Protein AF-A0A7V9D1Y6-F1 (afdb_monomer)

Secondary structure (DSSP, 8-state):
-HHHHHHHHHGGGSSS-HHHHHHHHH-----HHHHHHHHHHHHTT-TTHHHHHHHHHHHHHHHHHHHHHHHHHHHHHHHHHHHHHS-HHHHHTSHHHHTT-----PPP--HHHHHHHHTSSSPPEEEE---HHHHHH-----TTPEE--GGGHHHHHTTS-TT--EEEE--

Foldseek 3Di:
DVQLVVQCVVCVPPPDDPLVSNLNSLPDQDDCVLLVVLVVCVVVVPPCSVVVNVVSVVSRVCRCVVNVVCVVVSVVVVVVVVVVVDDPLNVLVDPCVVPVDPDPPPDDDDPVVLVVQCPDPQHAAEEEQEAPVVCVV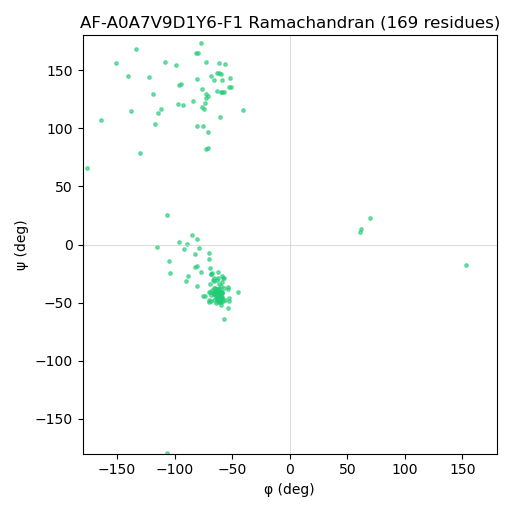DVDDDPNHDYDHVVCPVVVVVPDDPPGHYDYDYD

Mean predicted aligned error: 10.85 Å

Sequence (171 aa):
VARPLALGLVLRRAHMSSRARAFIGWFGPRGLASLLFALLLVRDGVPQAERLLAIIGVVVIVSVVAHGASVAPLAAAYARAVRRTTHAEERTGSATGLFGAEGEAAPRISLEELAALLAGPNPPIVLDVRTRSQYDRDPGQIPDSVRVAPDKVEEWARGRSKGETVVAYCT

Radius of gyration: 27.75 Å; Cα contacts (8 Å, |Δi|>4): 124; chains: 1; bounding box: 61×26×79 Å

Solvent-accessible surface area (backbone atoms only — not comparable to full-atom values): 10159 Å² total; per-residue (Å²): 111,70,55,38,53,54,42,45,62,71,49,63,81,52,97,66,55,73,66,57,49,49,48,59,19,64,65,69,59,58,57,69,67,62,54,51,55,29,50,50,36,42,73,71,65,44,83,67,20,64,61,51,33,52,52,50,48,54,53,32,52,54,31,42,52,56,46,59,70,44,46,63,60,50,52,51,51,49,53,55,54,47,60,75,73,51,53,73,57,61,51,47,74,31,75,75,26,72,77,62,62,92,65,82,78,74,88,83,78,53,74,68,54,50,52,52,39,60,73,41,100,73,50,52,50,39,31,39,38,33,44,69,73,52,50,76,71,42,86,79,73,68,84,91,44,45,82,40,48,60,86,41,45,70,67,58,54,72,79,56,70,96,81,73,53,71,47,76,45,70,129

pLDDT: mean 84.93, std 11.65, range [46.03, 97.19]

Structure (mmCIF, N/CA/C/O backbone):
data_AF-A0A7V9D1Y6-F1
#
_entry.id   AF-A0A7V9D1Y6-F1
#
loop_
_atom_site.group_PDB
_atom_site.id
_atom_site.type_symbol
_atom_site.label_atom_id
_atom_site.label_alt_id
_atom_site.label_comp_id
_atom_site.label_asym_id
_atom_site.label_entity_id
_atom_site.label_seq_id
_atom_site.pdbx_PDB_ins_code
_atom_site.Cartn_x
_atom_site.Cartn_y
_atom_site.Cartn_z
_atom_site.occupancy
_atom_site.B_iso_or_equiv
_atom_site.auth_seq_id
_atom_site.auth_comp_id
_atom_site.auth_asym_id
_atom_site.auth_atom_id
_atom_site.pdbx_PDB_model_num
ATOM 1 N N . VAL A 1 1 ? -12.698 -9.998 15.416 1.00 74.56 1 VAL A N 1
ATOM 2 C CA . VAL A 1 1 ? -13.170 -10.963 14.388 1.00 74.56 1 VAL A CA 1
ATOM 3 C C . VAL A 1 1 ? -14.137 -10.337 13.383 1.00 74.56 1 VAL A C 1
ATOM 5 O O . VAL A 1 1 ? -13.881 -10.454 12.194 1.00 74.56 1 VAL A O 1
ATOM 8 N N . ALA A 1 2 ? -15.185 -9.620 13.814 1.00 83.56 2 ALA A N 1
ATOM 9 C CA . ALA A 1 2 ? -16.184 -9.032 12.904 1.00 83.56 2 ALA A CA 1
ATOM 10 C C . ALA A 1 2 ? -15.593 -8.160 11.773 1.00 83.56 2 ALA A C 1
ATOM 12 O O . ALA A 1 2 ? -15.907 -8.370 10.605 1.00 83.56 2 ALA A O 1
ATOM 13 N N . ARG A 1 3 ? -14.691 -7.223 12.101 1.00 86.19 3 ARG A N 1
ATOM 14 C CA . ARG A 1 3 ? -14.090 -6.311 11.112 1.00 86.19 3 ARG A CA 1
ATOM 15 C C . ARG A 1 3 ? -13.232 -7.030 10.053 1.00 86.19 3 ARG A C 1
ATOM 17 O O . ARG A 1 3 ? -13.500 -6.802 8.876 1.00 86.19 3 ARG A O 1
ATOM 24 N N . PRO A 1 4 ? -12.272 -7.912 10.406 1.00 85.88 4 PRO A N 1
ATOM 25 C CA . PRO A 1 4 ? -11.525 -8.686 9.414 1.00 85.88 4 PRO A CA 1
ATOM 26 C C . PRO A 1 4 ? -12.409 -9.470 8.441 1.00 85.88 4 PRO A C 1
ATOM 28 O O . PRO A 1 4 ? -12.099 -9.526 7.256 1.00 85.88 4 PRO A O 1
ATOM 31 N N . LEU A 1 5 ? -13.523 -10.034 8.920 1.00 88.25 5 LEU A N 1
ATOM 32 C CA . LEU A 1 5 ? -14.464 -10.764 8.069 1.00 88.25 5 LEU A CA 1
ATOM 33 C C . LEU A 1 5 ? -15.230 -9.828 7.129 1.00 88.25 5 LEU A C 1
ATOM 35 O O . LEU A 1 5 ? -15.256 -10.064 5.923 1.00 88.25 5 LEU A O 1
ATOM 39 N N . ALA A 1 6 ? -15.801 -8.743 7.658 1.00 90.25 6 ALA A N 1
ATOM 40 C CA . ALA A 1 6 ? -16.553 -7.775 6.862 1.00 90.25 6 ALA A CA 1
ATOM 41 C C . ALA A 1 6 ? -15.673 -7.113 5.789 1.00 90.25 6 ALA A C 1
ATOM 43 O O . ALA A 1 6 ? -16.026 -7.100 4.610 1.00 90.25 6 ALA A O 1
ATOM 44 N N . LEU A 1 7 ? -14.489 -6.624 6.175 1.00 90.00 7 LEU A N 1
ATOM 45 C CA . LEU A 1 7 ? -13.543 -6.027 5.233 1.00 90.00 7 LEU A CA 1
ATOM 46 C C . LEU A 1 7 ? -12.941 -7.068 4.288 1.00 90.00 7 LEU A C 1
ATOM 48 O O . LEU A 1 7 ? -12.725 -6.763 3.121 1.00 90.00 7 LEU A O 1
ATOM 52 N N . GLY A 1 8 ? -12.727 -8.306 4.739 1.00 86.94 8 GLY A N 1
ATOM 53 C CA . GLY A 1 8 ? -12.306 -9.404 3.872 1.00 86.94 8 GLY A CA 1
ATOM 54 C C . GLY A 1 8 ? -13.311 -9.682 2.751 1.00 86.94 8 GLY A C 1
ATOM 55 O O . GLY A 1 8 ? -12.905 -9.872 1.604 1.00 86.94 8 GLY A O 1
ATOM 56 N N . LEU A 1 9 ? -14.610 -9.637 3.064 1.00 90.50 9 LEU A N 1
ATOM 57 C CA . LEU A 1 9 ? -15.685 -9.800 2.087 1.00 90.50 9 LEU A CA 1
ATOM 58 C C . LEU A 1 9 ? -15.755 -8.618 1.110 1.00 90.50 9 LEU A C 1
ATOM 60 O O . LEU A 1 9 ? -15.773 -8.830 -0.102 1.00 90.50 9 LEU A O 1
ATOM 64 N N . VAL A 1 10 ? -15.743 -7.384 1.624 1.00 92.19 10 VAL A N 1
ATOM 65 C CA . VAL A 1 10 ? -15.811 -6.158 0.805 1.00 92.19 10 VAL A CA 1
ATOM 66 C C . VAL A 1 10 ? -14.606 -6.053 -0.133 1.00 92.19 10 VAL A C 1
ATOM 68 O O . VAL A 1 10 ? -14.750 -5.785 -1.322 1.00 92.19 10 VAL A O 1
ATOM 71 N N . LEU A 1 11 ? -13.406 -6.339 0.373 1.00 88.94 11 LEU A N 1
ATOM 72 C CA . LEU A 1 11 ? -12.154 -6.233 -0.379 1.00 88.94 11 LEU A CA 1
ATOM 73 C C . LEU A 1 11 ? -11.837 -7.482 -1.213 1.00 88.94 11 LEU A C 1
ATOM 75 O O . LEU A 1 11 ? -10.737 -7.588 -1.764 1.00 88.94 11 LEU A O 1
ATOM 79 N N . ARG A 1 12 ? -12.764 -8.443 -1.328 1.00 88.12 12 ARG A N 1
ATOM 80 C CA . ARG A 1 12 ? -12.531 -9.687 -2.080 1.00 88.12 12 ARG A CA 1
ATOM 81 C C . ARG A 1 12 ? -12.243 -9.429 -3.561 1.00 88.12 12 ARG A C 1
ATOM 83 O O . ARG A 1 12 ? -11.444 -10.149 -4.145 1.00 88.12 12 ARG A O 1
ATOM 90 N N . ARG A 1 13 ? -12.867 -8.403 -4.152 1.00 87.00 13 ARG A N 1
ATOM 91 C CA . ARG A 1 13 ? -12.672 -8.013 -5.563 1.00 87.00 13 ARG A CA 1
ATOM 92 C C . ARG A 1 13 ? -11.585 -6.962 -5.789 1.00 87.00 13 ARG A C 1
ATOM 94 O O . ARG A 1 13 ? -11.310 -6.622 -6.931 1.00 87.00 13 ARG A O 1
ATOM 101 N N . ALA A 1 14 ? -10.967 -6.442 -4.732 1.00 84.75 14 ALA A N 1
ATOM 102 C CA . ALA A 1 14 ? -9.914 -5.454 -4.892 1.00 84.75 14 ALA A CA 1
ATOM 103 C C . ALA A 1 14 ? -8.605 -6.119 -5.351 1.00 84.75 14 ALA A C 1
ATOM 105 O O . ALA A 1 14 ? -8.172 -7.118 -4.764 1.00 84.75 14 ALA A O 1
ATOM 106 N N . HIS A 1 15 ? -7.959 -5.526 -6.360 1.00 80.25 15 HIS A N 1
ATOM 107 C CA . HIS A 1 15 ? -6.620 -5.901 -6.818 1.00 80.25 15 HIS A CA 1
ATOM 108 C C . HIS A 1 15 ? -5.570 -5.478 -5.783 1.00 80.25 15 HIS A C 1
ATOM 110 O O . HIS A 1 15 ? -4.964 -4.416 -5.863 1.00 80.25 15 HIS A O 1
ATOM 116 N N . MET A 1 16 ? -5.382 -6.314 -4.765 1.00 82.19 16 MET A N 1
ATOM 117 C CA . MET A 1 16 ? -4.377 -6.119 -3.725 1.00 82.19 16 MET A CA 1
ATOM 118 C C . MET A 1 16 ? -3.911 -7.459 -3.162 1.00 82.19 16 MET A C 1
ATOM 120 O O . MET A 1 16 ? -4.628 -8.464 -3.205 1.00 82.19 16 MET A O 1
ATOM 124 N N . SER A 1 17 ? -2.705 -7.468 -2.596 1.00 82.25 17 SER A N 1
ATOM 125 C CA . SER A 1 17 ? -2.155 -8.668 -1.969 1.00 82.25 17 SER A CA 1
ATOM 126 C C . SER A 1 17 ? -2.999 -9.110 -0.765 1.00 82.25 17 SER A C 1
ATOM 128 O O . SER A 1 17 ? -3.541 -8.288 -0.020 1.00 82.25 17 SER A O 1
ATOM 130 N N . SER A 1 18 ? -3.066 -10.420 -0.509 1.00 81.38 18 SER A N 1
ATOM 131 C CA . SER A 1 18 ? -3.782 -10.963 0.659 1.00 81.38 18 SER A CA 1
ATOM 132 C C . SER A 1 18 ? -3.248 -10.413 1.987 1.00 81.38 18 SER A C 1
ATOM 134 O O . SER A 1 18 ? -4.012 -10.261 2.937 1.00 81.38 18 SER A O 1
ATOM 136 N N . ARG A 1 19 ? -1.959 -10.045 2.043 1.00 82.31 19 ARG A N 1
ATOM 137 C CA . ARG A 1 19 ? -1.343 -9.393 3.209 1.00 82.31 19 ARG A CA 1
ATOM 138 C C . ARG A 1 19 ? -1.871 -7.974 3.416 1.00 82.31 19 ARG A C 1
ATOM 140 O O . ARG A 1 19 ? -2.207 -7.632 4.543 1.00 82.31 19 ARG A O 1
ATOM 147 N N . ALA A 1 20 ? -1.997 -7.183 2.347 1.00 82.31 20 ALA A N 1
ATOM 148 C CA . ALA A 1 20 ? -2.599 -5.851 2.416 1.00 82.31 20 ALA A CA 1
ATOM 149 C C . ALA A 1 20 ? -4.065 -5.932 2.859 1.00 82.31 20 ALA A C 1
ATOM 151 O O . ALA A 1 20 ? -4.479 -5.211 3.763 1.00 82.31 20 ALA A O 1
ATOM 152 N N . ARG A 1 21 ? -4.828 -6.882 2.302 1.00 87.06 21 ARG A N 1
ATOM 153 C CA . ARG A 1 21 ? -6.223 -7.124 2.696 1.00 87.06 21 ARG A CA 1
ATOM 154 C C . ARG A 1 21 ? -6.349 -7.470 4.184 1.00 87.06 21 ARG A C 1
ATOM 156 O O . ARG A 1 21 ? -7.189 -6.899 4.875 1.00 87.06 21 ARG A O 1
ATOM 163 N N . ALA A 1 22 ? -5.501 -8.370 4.685 1.00 85.06 22 ALA A N 1
ATOM 164 C CA . ALA A 1 22 ? -5.475 -8.744 6.098 1.00 85.06 22 ALA A CA 1
ATOM 165 C C . ALA A 1 22 ? -5.060 -7.572 7.000 1.00 85.06 22 ALA A C 1
ATOM 167 O O . ALA A 1 22 ? -5.683 -7.362 8.036 1.00 85.06 22 ALA A O 1
ATOM 168 N N . PHE A 1 23 ? -4.066 -6.779 6.588 1.00 85.25 23 PHE A N 1
ATOM 169 C CA . PHE A 1 23 ? -3.636 -5.583 7.310 1.00 85.25 23 PHE A CA 1
ATOM 170 C C . PHE A 1 23 ? -4.771 -4.558 7.424 1.00 85.25 23 PHE A C 1
ATOM 172 O O . PHE A 1 23 ? -5.071 -4.114 8.525 1.00 85.25 23 PHE A O 1
ATOM 179 N N . ILE A 1 24 ? -5.467 -4.250 6.326 1.00 86.88 24 ILE A N 1
ATOM 180 C CA . ILE A 1 24 ? -6.624 -3.336 6.323 1.00 86.88 24 ILE A CA 1
ATOM 181 C C . ILE A 1 24 ? -7.770 -3.888 7.188 1.00 86.88 24 ILE A C 1
ATOM 183 O O . ILE A 1 24 ? -8.400 -3.151 7.947 1.00 86.88 24 ILE A O 1
ATOM 187 N N . GLY A 1 25 ? -8.029 -5.197 7.101 1.00 87.75 25 GLY A N 1
ATOM 188 C CA . GLY A 1 25 ? -9.034 -5.885 7.914 1.00 87.75 25 GLY A CA 1
ATOM 189 C C . GLY A 1 25 ? -8.733 -5.849 9.414 1.00 87.75 25 GLY A C 1
ATOM 190 O O . GLY A 1 25 ? -9.646 -5.698 10.229 1.00 87.75 25 GLY A O 1
ATOM 191 N N . TRP A 1 26 ? -7.454 -5.984 9.764 1.00 87.12 26 TRP A N 1
ATOM 192 C CA . TRP A 1 26 ? -6.935 -5.936 11.126 1.00 87.12 26 TRP A CA 1
ATOM 193 C C . TRP A 1 26 ? -6.931 -4.512 11.683 1.00 87.12 26 TRP A C 1
ATOM 195 O O . TRP A 1 26 ? -7.384 -4.305 12.801 1.00 87.12 26 TRP A O 1
ATOM 205 N N . PHE A 1 27 ? -6.489 -3.522 10.904 1.00 84.69 27 PHE A N 1
ATOM 206 C CA . PHE A 1 27 ? -6.349 -2.145 11.366 1.00 84.69 27 PHE A CA 1
ATOM 207 C C . PHE A 1 27 ? -7.691 -1.427 11.491 1.00 84.69 27 PHE A C 1
ATOM 209 O O . PHE A 1 27 ? -8.285 -0.971 10.512 1.00 84.69 27 PHE A O 1
ATOM 216 N N . GLY A 1 28 ? -8.166 -1.316 12.733 1.00 82.69 28 GLY A N 1
ATOM 217 C CA . GLY A 1 28 ? -9.422 -0.657 13.060 1.00 82.69 28 GLY A CA 1
ATOM 218 C C . GLY A 1 28 ? -9.699 -0.570 14.547 1.00 82.69 28 GLY A C 1
ATOM 219 O O . GLY A 1 28 ? -10.651 -1.218 14.994 1.00 82.69 28 GLY A O 1
ATOM 220 N N . PRO A 1 29 ? -8.895 0.191 15.306 1.00 84.19 29 PRO A N 1
ATOM 221 C CA . PRO A 1 29 ? -9.070 0.273 16.743 1.00 84.19 29 PRO A CA 1
ATOM 222 C C . PRO A 1 29 ? -10.468 0.793 17.093 1.00 84.19 29 PRO A C 1
ATOM 224 O O . PRO A 1 29 ? -11.009 1.684 16.432 1.00 84.19 29 PRO A O 1
ATOM 227 N N . ARG A 1 30 ? -11.061 0.234 18.153 1.00 85.62 30 ARG A N 1
ATOM 228 C CA . ARG A 1 30 ? -12.253 0.814 18.780 1.00 85.62 30 ARG A CA 1
ATOM 229 C C . ARG A 1 30 ? -11.919 2.233 19.242 1.00 85.62 30 ARG A C 1
ATOM 231 O O . ARG A 1 30 ? -10.888 2.449 19.870 1.00 85.62 30 ARG A O 1
ATOM 238 N N . GLY A 1 31 ? -12.783 3.183 18.897 1.00 83.94 31 GLY A N 1
ATOM 239 C CA . GLY A 1 31 ? -12.524 4.607 19.094 1.00 83.94 31 GLY A CA 1
ATOM 240 C C . GLY A 1 31 ? -13.317 5.247 20.230 1.00 83.94 31 GLY A C 1
ATOM 241 O O . GLY A 1 31 ? -14.161 4.620 20.876 1.00 83.94 31 GLY A O 1
ATOM 242 N N . LEU A 1 32 ? -13.085 6.552 20.382 1.00 88.94 32 LEU A N 1
ATOM 243 C CA . LEU A 1 32 ? -13.730 7.433 21.361 1.00 88.94 32 LEU A CA 1
ATOM 244 C C . LEU A 1 32 ? -15.258 7.455 21.244 1.00 88.94 32 LEU A C 1
ATOM 246 O O . LEU A 1 32 ? -15.937 7.601 22.252 1.00 88.94 32 LEU A O 1
ATOM 250 N N . ALA A 1 33 ? -15.813 7.229 20.050 1.00 92.50 33 ALA A N 1
ATOM 251 C CA . ALA A 1 33 ? -17.262 7.178 19.849 1.00 92.50 33 ALA A CA 1
ATOM 252 C C . ALA A 1 33 ? -17.949 6.121 20.735 1.00 92.50 33 ALA A C 1
ATOM 254 O O . ALA A 1 33 ? -19.027 6.368 21.262 1.00 92.50 33 ALA A O 1
ATOM 255 N N . SER A 1 34 ? -17.318 4.957 20.954 1.00 91.81 34 SER A N 1
ATOM 256 C CA . SER A 1 34 ? -17.878 3.935 21.854 1.00 91.81 34 SER A CA 1
ATOM 257 C C . SER A 1 34 ? -17.931 4.415 23.308 1.00 91.81 34 SER A C 1
ATOM 259 O O . SER A 1 34 ? -18.901 4.125 24.001 1.00 91.81 34 SER A O 1
ATOM 261 N N . LEU A 1 35 ? -16.918 5.163 23.758 1.00 95.00 35 LEU A N 1
ATOM 262 C CA . LEU A 1 35 ? -16.895 5.764 25.095 1.00 95.00 35 LEU A CA 1
ATOM 263 C C . LEU A 1 35 ? -17.921 6.887 25.216 1.00 95.00 35 LEU A C 1
ATOM 265 O O . LEU A 1 35 ? -18.617 6.957 26.219 1.00 95.00 35 LEU A O 1
ATOM 269 N N . LEU A 1 36 ? -18.061 7.717 24.180 1.00 96.12 36 LEU A N 1
ATOM 270 C CA . LEU A 1 36 ? -19.056 8.784 24.142 1.00 96.12 36 LEU A CA 1
ATOM 271 C C . LEU A 1 36 ? -20.475 8.228 24.304 1.00 96.12 36 LEU A C 1
ATOM 273 O O . LEU A 1 36 ? -21.217 8.708 25.151 1.00 96.12 36 LEU A O 1
ATOM 277 N N . PHE A 1 37 ? -20.839 7.181 23.557 1.00 95.31 37 PHE A N 1
ATOM 278 C CA . PHE A 1 37 ? -22.152 6.547 23.712 1.00 95.31 37 PHE A CA 1
ATOM 279 C C . PHE A 1 37 ? -22.352 5.935 25.101 1.00 95.31 37 PHE A C 1
ATOM 281 O O . PHE A 1 37 ? -23.434 6.048 25.668 1.00 95.31 37 PHE A O 1
ATOM 288 N N . ALA A 1 38 ? -21.313 5.331 25.678 1.00 95.06 38 ALA A N 1
ATOM 289 C CA . ALA A 1 38 ? -21.381 4.806 27.037 1.00 95.06 38 ALA A CA 1
ATOM 290 C C . ALA A 1 38 ? -21.587 5.918 28.080 1.00 95.06 38 ALA A C 1
ATOM 292 O O . ALA A 1 38 ? -22.391 5.762 28.993 1.00 95.06 38 ALA A O 1
ATOM 293 N N . LEU A 1 39 ? -20.911 7.058 27.913 1.00 96.44 39 LEU A N 1
ATOM 294 C CA . LEU A 1 39 ? -21.080 8.236 28.765 1.00 96.44 39 LEU A CA 1
ATOM 295 C C . LEU A 1 39 ? -22.479 8.848 28.634 1.00 96.44 39 LEU A C 1
ATOM 297 O O . LEU A 1 39 ? -23.038 9.276 29.638 1.00 96.44 39 LEU A O 1
ATOM 301 N N . LEU A 1 40 ? -23.064 8.858 27.431 1.00 97.00 40 LEU A N 1
ATOM 302 C CA . LEU A 1 40 ? -24.451 9.292 27.233 1.00 97.00 40 LEU A CA 1
ATOM 303 C C . LEU A 1 40 ? -25.434 8.400 28.005 1.00 97.00 40 LEU A C 1
ATOM 305 O O . LEU A 1 40 ? -26.298 8.920 28.697 1.00 97.00 40 LEU A O 1
ATOM 309 N N . LEU A 1 41 ? -25.247 7.077 27.987 1.00 96.50 41 LEU A N 1
ATOM 310 C CA . LEU A 1 41 ? -26.084 6.153 28.767 1.00 96.50 41 LEU A CA 1
ATOM 311 C C . LEU A 1 41 ? -25.966 6.386 30.279 1.00 96.50 41 LEU A C 1
ATOM 313 O O . LEU A 1 41 ? -26.962 6.296 30.993 1.00 96.50 41 LEU A O 1
ATOM 317 N N . VAL A 1 42 ? -24.756 6.687 30.767 1.00 96.56 42 VAL A N 1
ATOM 318 C CA . VAL A 1 42 ? -24.537 7.048 32.178 1.00 96.56 42 VAL A CA 1
ATOM 319 C C . VAL A 1 42 ? -25.263 8.349 32.509 1.00 96.56 42 VAL A C 1
ATOM 321 O O . VAL A 1 42 ? -25.963 8.417 33.516 1.00 96.56 42 VAL A O 1
ATOM 324 N N . ARG A 1 43 ? -25.144 9.362 31.643 1.00 97.19 43 ARG A N 1
ATOM 325 C CA . ARG A 1 43 ? -25.827 10.652 31.797 1.00 97.19 43 ARG A CA 1
ATOM 326 C C . ARG A 1 43 ? -27.348 10.499 31.852 1.00 97.19 43 ARG A C 1
ATOM 328 O O . ARG A 1 43 ? -27.983 11.164 32.663 1.00 97.19 43 ARG A O 1
ATOM 335 N N . ASP A 1 44 ? -27.907 9.624 31.023 1.00 96.81 44 ASP A N 1
ATOM 336 C CA . ASP A 1 44 ? -29.351 9.390 30.932 1.00 96.81 44 ASP A CA 1
ATOM 337 C C . ASP A 1 44 ? -29.881 8.467 32.050 1.00 96.81 44 ASP A C 1
ATOM 339 O O . ASP A 1 44 ? -31.059 8.113 32.065 1.00 96.81 44 ASP A O 1
ATOM 343 N N . GLY A 1 45 ? -29.027 8.069 33.002 1.00 95.06 45 GLY A N 1
ATOM 344 C CA . GLY A 1 45 ? -29.422 7.270 34.163 1.00 95.06 45 GLY A CA 1
ATOM 345 C C . GLY A 1 45 ? -29.806 5.831 33.817 1.00 95.06 45 GLY A C 1
ATOM 346 O O . GLY A 1 45 ? -30.551 5.195 34.566 1.00 95.06 45 GLY A O 1
ATOM 347 N N . VAL A 1 46 ? -29.323 5.303 32.687 1.00 96.38 46 VAL A N 1
ATOM 348 C CA . VAL A 1 46 ? -29.650 3.940 32.262 1.00 96.38 46 VAL A CA 1
ATOM 349 C C . VAL A 1 46 ? -29.102 2.938 33.287 1.00 96.38 46 VAL A C 1
ATOM 351 O O . VAL A 1 46 ? -27.924 3.013 33.662 1.00 96.38 46 VAL A O 1
ATOM 354 N N . PRO A 1 47 ? -29.916 1.964 33.737 1.00 96.25 47 PRO A N 1
ATOM 355 C CA . PRO A 1 47 ? -29.455 0.929 34.650 1.00 96.25 47 PRO A CA 1
ATOM 356 C C . PRO A 1 47 ? -28.172 0.249 34.146 1.00 96.25 47 PRO A C 1
ATOM 358 O O . PRO A 1 47 ? -28.038 -0.086 32.971 1.00 96.25 47 PRO A O 1
ATOM 361 N N . GLN A 1 48 ? -27.205 0.054 35.048 1.00 95.31 48 GLN A N 1
ATOM 362 C CA . GLN A 1 48 ? -25.908 -0.587 34.773 1.00 95.31 48 GLN A CA 1
ATOM 363 C C . GLN A 1 48 ? -25.006 0.124 33.740 1.00 95.31 48 GLN A C 1
ATOM 365 O O . GLN A 1 48 ? -23.995 -0.451 33.320 1.00 95.31 48 GLN A O 1
ATOM 370 N N . ALA A 1 49 ? -25.294 1.375 33.368 1.00 96.00 49 ALA A N 1
ATOM 371 C CA . ALA A 1 49 ? -24.487 2.116 32.400 1.00 96.00 49 ALA A CA 1
ATOM 372 C C . ALA A 1 49 ? -23.021 2.296 32.832 1.00 96.00 49 ALA A C 1
ATOM 374 O O . ALA A 1 49 ? -22.125 2.182 31.999 1.00 96.00 49 ALA A O 1
ATOM 375 N N . GLU A 1 50 ? -22.745 2.483 34.127 1.00 94.62 50 GLU A N 1
ATOM 376 C CA . GLU A 1 50 ? -21.366 2.584 34.632 1.00 94.62 50 GLU A CA 1
ATOM 377 C C . GLU A 1 50 ? -20.571 1.290 34.420 1.00 94.62 50 GLU A C 1
ATOM 379 O O . GLU A 1 50 ? -19.411 1.312 34.004 1.00 94.62 50 GLU A O 1
ATOM 384 N N . ARG A 1 51 ? -21.218 0.135 34.627 1.00 96.56 51 ARG A N 1
ATOM 385 C CA . ARG A 1 51 ? -20.609 -1.174 34.362 1.00 96.56 51 ARG A CA 1
ATOM 386 C C . ARG A 1 51 ? -20.313 -1.342 32.874 1.00 96.56 51 ARG A C 1
ATOM 388 O O . ARG A 1 51 ? -19.253 -1.851 32.511 1.00 96.56 51 ARG A O 1
ATOM 395 N N . LEU A 1 52 ? -21.232 -0.906 32.012 1.00 95.81 52 LEU A N 1
ATOM 396 C CA . LEU A 1 52 ? -21.037 -0.933 30.565 1.00 95.81 52 LEU A CA 1
ATOM 397 C C . LEU A 1 52 ? -19.884 -0.012 30.138 1.00 95.81 52 LEU A C 1
ATOM 399 O O . LEU A 1 52 ? -19.045 -0.424 29.337 1.00 95.81 52 LEU A O 1
ATOM 403 N N . LEU A 1 53 ? -19.797 1.191 30.712 1.00 96.06 53 LEU A N 1
ATOM 404 C CA . LEU A 1 53 ? -18.703 2.133 30.485 1.00 96.06 53 LEU A CA 1
ATOM 405 C C . LEU A 1 53 ? -17.351 1.531 30.878 1.00 96.06 53 LEU A C 1
ATOM 407 O O . LEU A 1 53 ? -16.413 1.609 30.086 1.00 96.06 53 LEU A O 1
ATOM 411 N N . ALA A 1 54 ? -17.254 0.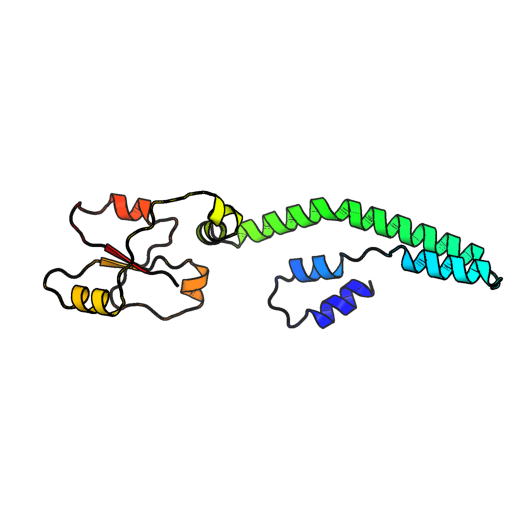876 32.038 1.00 96.94 54 ALA A N 1
ATOM 412 C CA . ALA A 1 54 ? -16.025 0.213 32.474 1.00 96.94 54 ALA A CA 1
ATOM 413 C C . ALA A 1 54 ? -15.579 -0.882 31.487 1.00 96.94 54 ALA A C 1
ATOM 415 O O . ALA A 1 54 ? -14.416 -0.927 31.082 1.00 96.94 54 ALA A O 1
ATOM 416 N N . ILE A 1 55 ? -16.514 -1.726 31.034 1.00 96.50 55 ILE A N 1
ATOM 417 C CA . ILE A 1 55 ? -16.236 -2.776 30.041 1.00 96.50 55 ILE A CA 1
ATOM 418 C C . ILE A 1 55 ? -15.767 -2.158 28.719 1.00 96.50 55 ILE A C 1
ATOM 420 O O . ILE A 1 55 ? -14.758 -2.588 28.156 1.00 96.50 55 ILE A O 1
ATOM 424 N N . ILE A 1 56 ? -16.470 -1.137 28.223 1.00 95.94 56 ILE A N 1
ATOM 425 C CA . ILE A 1 56 ? -16.108 -0.447 26.980 1.00 95.94 56 ILE A CA 1
ATOM 426 C C . ILE A 1 56 ? -14.732 0.210 27.115 1.00 95.94 56 ILE A C 1
ATOM 428 O O . ILE A 1 56 ? -13.928 0.096 26.192 1.00 95.94 56 ILE A O 1
ATOM 432 N N . GLY A 1 57 ? -14.432 0.823 28.262 1.00 96.00 57 GLY A N 1
ATOM 433 C CA . GLY A 1 57 ? -13.124 1.383 28.600 1.00 96.00 57 GLY A CA 1
ATOM 434 C C . GLY A 1 57 ? -11.999 0.372 28.434 1.00 96.00 57 GLY A C 1
ATOM 435 O O . GLY A 1 57 ? -11.074 0.603 27.655 1.00 96.00 57 GLY A O 1
ATOM 436 N N . VAL A 1 58 ? -12.115 -0.785 29.089 1.00 96.62 58 VAL A N 1
ATOM 437 C CA . VAL A 1 58 ? -11.120 -1.863 28.985 1.00 96.62 58 VAL A CA 1
ATOM 438 C C . VAL A 1 58 ? -10.972 -2.341 27.540 1.00 96.62 58 VAL A C 1
ATOM 440 O O . VAL A 1 58 ? -9.853 -2.460 27.040 1.00 96.62 58 VAL A O 1
ATOM 443 N N . VAL A 1 59 ? -12.083 -2.561 26.830 1.00 94.56 59 VAL A N 1
ATOM 444 C CA . VAL A 1 59 ? -12.060 -2.998 25.425 1.00 94.56 59 VAL A CA 1
ATOM 445 C C . VAL A 1 59 ? -11.367 -1.971 24.527 1.00 94.56 59 VAL A C 1
ATOM 447 O O . VAL A 1 59 ? -10.587 -2.353 23.653 1.00 94.56 59 VAL A O 1
ATOM 450 N N . VAL A 1 60 ? -11.629 -0.677 24.726 1.00 94.69 60 VAL A N 1
ATOM 451 C CA . VAL A 1 60 ? -11.003 0.407 23.957 1.00 94.69 60 VAL A CA 1
ATOM 452 C C . VAL A 1 60 ? -9.507 0.474 24.248 1.00 94.69 60 VAL A C 1
ATOM 454 O O . VAL A 1 60 ? -8.727 0.482 23.299 1.00 94.69 60 VAL A O 1
ATOM 457 N N . ILE A 1 61 ? -9.090 0.439 25.517 1.00 94.62 61 ILE A N 1
ATOM 458 C CA . ILE A 1 61 ? -7.669 0.474 25.902 1.00 94.62 61 ILE A CA 1
ATOM 459 C C . ILE A 1 61 ? -6.918 -0.712 25.295 1.00 94.62 61 ILE A C 1
ATOM 461 O O . ILE A 1 61 ? -5.924 -0.519 24.596 1.00 94.62 61 ILE A O 1
ATOM 465 N N . VAL A 1 62 ? -7.423 -1.935 25.489 1.00 94.25 62 VAL A N 1
ATOM 466 C CA . VAL A 1 62 ? -6.806 -3.147 24.930 1.00 94.25 62 VAL A CA 1
ATOM 467 C C . VAL A 1 62 ? -6.753 -3.068 23.407 1.00 94.25 62 VAL A C 1
ATOM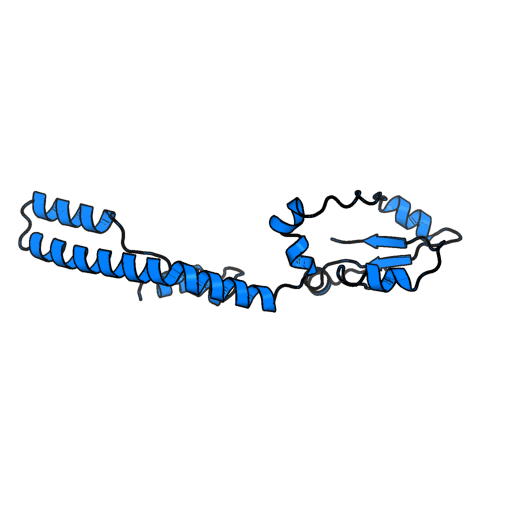 469 O O . VAL A 1 62 ? -5.731 -3.397 22.810 1.00 94.25 62 VAL A O 1
ATOM 472 N N . SER A 1 63 ? -7.819 -2.582 22.763 1.00 91.31 63 SER A N 1
ATOM 473 C CA . SER A 1 63 ? -7.832 -2.381 21.316 1.00 91.31 63 SER A CA 1
ATOM 474 C C . SER A 1 63 ? -6.750 -1.395 20.879 1.00 91.31 63 SER A C 1
ATOM 476 O O . SER A 1 63 ? -6.012 -1.703 19.949 1.00 91.31 63 SER A O 1
ATOM 478 N N . VAL A 1 64 ? -6.643 -0.222 21.504 1.00 91.00 64 VAL A N 1
ATOM 479 C CA . VAL A 1 64 ? -5.656 0.802 21.129 1.00 91.00 64 VAL A CA 1
ATOM 480 C C . VAL A 1 64 ? -4.235 0.277 21.319 1.00 91.00 64 VAL A C 1
ATOM 482 O O . VAL A 1 64 ? -3.433 0.384 20.394 1.00 91.00 64 VAL A O 1
ATOM 485 N N . VAL A 1 65 ? -3.945 -0.358 22.457 1.00 92.31 65 VAL A N 1
ATOM 486 C CA . VAL A 1 65 ? -2.622 -0.930 22.750 1.00 92.31 65 VAL A CA 1
ATOM 487 C C . VAL A 1 65 ? -2.269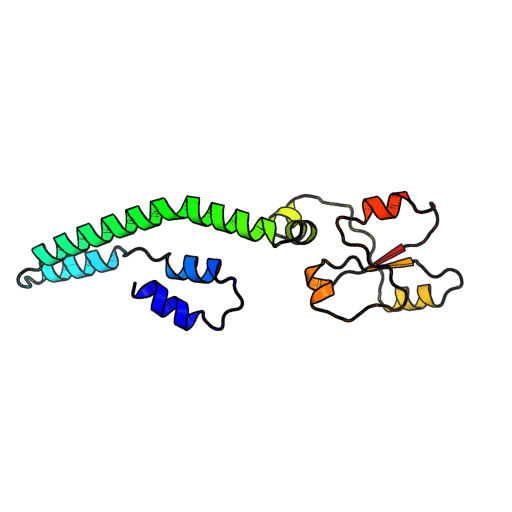 -2.034 21.754 1.00 92.31 65 VAL A C 1
ATOM 489 O O . VAL A 1 65 ? -1.202 -1.985 21.145 1.00 92.31 65 VAL A O 1
ATOM 492 N N . ALA A 1 66 ? -3.170 -2.994 21.523 1.00 90.75 66 ALA A N 1
ATOM 493 C CA . ALA A 1 66 ? -2.926 -4.097 20.596 1.00 90.75 66 ALA A CA 1
ATOM 494 C C . ALA A 1 66 ? -2.683 -3.602 19.162 1.00 90.75 66 ALA A C 1
ATOM 496 O O . ALA A 1 66 ? -1.760 -4.060 18.488 1.00 90.75 66 ALA A O 1
ATOM 497 N N . HIS A 1 67 ? -3.477 -2.633 18.696 1.00 88.50 67 HIS A N 1
ATOM 498 C CA . HIS A 1 67 ? -3.305 -2.084 17.354 1.00 88.50 67 HIS A CA 1
ATOM 499 C C . HIS A 1 67 ? -2.030 -1.252 17.261 1.00 88.50 67 HIS A C 1
ATOM 501 O O . HIS A 1 67 ? -1.239 -1.501 16.354 1.00 88.50 67 HIS A O 1
ATOM 507 N N . GLY A 1 68 ? -1.794 -0.344 18.211 1.00 88.00 68 GLY A N 1
ATOM 508 C CA . GLY A 1 68 ? -0.603 0.504 18.265 1.00 88.00 68 GLY A CA 1
ATOM 509 C C . GLY A 1 68 ? 0.692 -0.306 18.277 1.00 88.00 68 GLY A C 1
ATOM 510 O O . GLY A 1 68 ? 1.564 -0.069 17.443 1.00 88.00 68 GLY A O 1
ATOM 511 N N . ALA A 1 69 ? 0.777 -1.335 19.126 1.00 90.75 69 ALA A N 1
ATOM 512 C CA . ALA A 1 69 ? 1.929 -2.236 19.178 1.00 90.75 69 ALA A CA 1
ATOM 513 C C . ALA A 1 69 ? 2.124 -3.029 17.873 1.00 90.75 69 ALA A C 1
ATOM 515 O O . ALA A 1 69 ? 3.251 -3.347 17.498 1.00 90.75 69 ALA A O 1
ATOM 516 N N . SER A 1 70 ? 1.039 -3.331 17.152 1.00 88.75 70 SER A N 1
ATOM 517 C CA . SER A 1 70 ? 1.101 -4.084 15.897 1.00 88.75 70 SER A CA 1
ATOM 518 C C . SER A 1 70 ? 1.460 -3.236 14.663 1.00 88.75 70 SER A C 1
ATOM 520 O O . SER A 1 70 ? 1.920 -3.809 13.679 1.00 88.75 70 SER A O 1
ATOM 522 N N . VAL A 1 71 ? 1.318 -1.897 14.685 1.00 86.50 71 VAL A N 1
ATOM 523 C CA . VAL A 1 71 ? 1.529 -1.028 13.495 1.00 86.50 71 VAL A CA 1
ATOM 524 C C . VAL A 1 71 ? 2.921 -1.208 12.910 1.00 86.50 71 VAL A C 1
ATOM 526 O O . VAL A 1 71 ? 3.071 -1.651 11.771 1.00 86.50 71 VAL A O 1
ATOM 529 N N . ALA A 1 72 ? 3.940 -0.855 13.690 1.00 84.81 72 ALA A N 1
ATOM 530 C CA . ALA A 1 72 ? 5.322 -0.836 13.238 1.00 84.81 72 ALA A CA 1
ATOM 531 C C . ALA A 1 72 ? 5.821 -2.217 12.764 1.00 84.81 72 ALA A C 1
ATOM 533 O O . ALA A 1 72 ? 6.340 -2.300 11.645 1.00 84.81 72 ALA A O 1
ATOM 534 N N . PRO A 1 73 ? 5.644 -3.321 13.524 1.00 88.56 73 PRO A N 1
ATOM 535 C CA . PRO A 1 73 ? 6.138 -4.623 13.089 1.00 88.56 73 PRO A CA 1
ATOM 536 C C . PRO A 1 73 ? 5.401 -5.152 11.855 1.00 88.56 73 PRO A C 1
ATOM 538 O O . PRO A 1 73 ? 6.053 -5.708 10.966 1.00 88.56 73 PRO A O 1
ATOM 541 N N . LEU A 1 74 ? 4.078 -4.959 11.747 1.00 86.31 74 LEU A N 1
ATOM 542 C CA . LEU A 1 74 ? 3.330 -5.403 10.56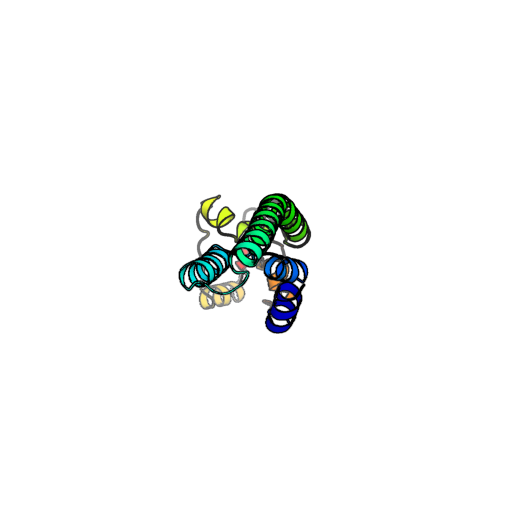7 1.00 86.31 74 LEU A CA 1
ATOM 543 C C . LEU A 1 74 ? 3.681 -4.566 9.333 1.00 86.31 74 LEU A C 1
ATOM 545 O O . LEU A 1 74 ? 3.862 -5.141 8.259 1.00 86.31 74 LEU A O 1
ATOM 549 N N . ALA A 1 75 ? 3.834 -3.246 9.471 1.00 84.88 75 ALA A N 1
ATOM 550 C CA . ALA A 1 75 ? 4.264 -2.382 8.374 1.00 84.88 75 ALA A CA 1
ATOM 551 C C . ALA A 1 75 ? 5.661 -2.776 7.872 1.00 84.88 75 ALA A C 1
ATOM 553 O O . ALA A 1 75 ? 5.868 -2.942 6.669 1.00 84.88 75 ALA A O 1
ATOM 554 N N . ALA A 1 76 ? 6.604 -3.027 8.785 1.00 85.88 76 ALA A N 1
ATOM 555 C CA . ALA A 1 76 ? 7.944 -3.486 8.436 1.00 85.88 76 ALA A CA 1
ATOM 556 C C . ALA A 1 76 ? 7.928 -4.874 7.768 1.00 85.88 76 ALA A C 1
ATOM 558 O O . ALA A 1 76 ? 8.629 -5.100 6.780 1.00 85.88 76 ALA A O 1
ATOM 559 N N . ALA A 1 77 ? 7.114 -5.809 8.267 1.00 85.25 77 ALA A N 1
ATOM 560 C CA . ALA A 1 77 ? 6.955 -7.130 7.663 1.00 85.25 77 ALA A CA 1
ATOM 561 C C . ALA A 1 77 ? 6.338 -7.054 6.259 1.00 85.25 77 ALA A C 1
ATOM 563 O O . ALA A 1 77 ? 6.811 -7.732 5.345 1.00 85.25 77 ALA A O 1
ATOM 564 N N . TYR A 1 78 ? 5.331 -6.199 6.069 1.00 82.50 78 TYR A N 1
ATOM 565 C CA . TYR A 1 78 ? 4.721 -5.946 4.769 1.00 82.50 78 TYR A CA 1
ATOM 566 C C . TYR A 1 78 ? 5.729 -5.337 3.790 1.00 82.50 78 TYR A C 1
ATOM 568 O O . TYR A 1 78 ? 5.902 -5.866 2.695 1.00 82.50 78 TYR A O 1
ATOM 576 N N . ALA A 1 79 ? 6.470 -4.307 4.204 1.00 81.31 79 ALA A N 1
ATOM 577 C CA . ALA A 1 79 ? 7.503 -3.683 3.380 1.00 81.31 79 ALA A CA 1
ATOM 578 C C . ALA A 1 79 ? 8.594 -4.682 2.960 1.00 81.31 79 ALA A C 1
ATOM 580 O O . ALA A 1 79 ? 8.994 -4.707 1.797 1.00 81.31 79 ALA A O 1
ATOM 581 N N . ARG A 1 80 ? 9.044 -5.560 3.871 1.00 83.19 80 ARG A N 1
ATOM 582 C CA . ARG A 1 80 ? 9.984 -6.646 3.538 1.00 83.19 80 ARG A CA 1
ATOM 583 C C . ARG A 1 80 ? 9.395 -7.640 2.540 1.00 83.19 80 ARG A C 1
ATOM 585 O O . ARG A 1 80 ? 10.101 -8.072 1.633 1.00 83.19 80 ARG A O 1
ATOM 592 N N . ALA A 1 81 ? 8.123 -8.003 2.695 1.00 80.75 81 ALA A N 1
ATOM 593 C CA . ALA A 1 81 ? 7.449 -8.914 1.775 1.00 80.75 81 ALA A CA 1
ATOM 594 C C . ALA A 1 81 ? 7.310 -8.304 0.372 1.00 80.75 81 ALA A C 1
ATOM 596 O O . ALA A 1 81 ? 7.602 -8.985 -0.605 1.00 80.75 81 ALA A O 1
ATOM 597 N N . VAL A 1 82 ? 6.938 -7.023 0.278 1.00 76.94 82 VAL A N 1
ATOM 598 C CA . VAL A 1 82 ? 6.832 -6.289 -0.994 1.00 76.94 82 VAL A CA 1
ATOM 599 C C . VAL A 1 82 ? 8.201 -6.126 -1.654 1.00 76.94 82 VAL A C 1
ATOM 601 O O . VAL A 1 82 ? 8.332 -6.350 -2.851 1.00 76.94 82 VAL A O 1
ATOM 604 N N . ARG A 1 83 ? 9.262 -5.839 -0.886 1.00 74.62 83 ARG A N 1
ATOM 605 C CA . ARG A 1 83 ? 10.634 -5.745 -1.422 1.00 74.62 83 ARG A CA 1
ATOM 606 C C . ARG A 1 83 ? 11.125 -7.025 -2.102 1.00 74.62 83 ARG A C 1
ATOM 608 O O . ARG A 1 83 ? 11.983 -6.928 -2.969 1.00 74.62 83 ARG A O 1
ATOM 615 N N . ARG A 1 84 ? 10.616 -8.200 -1.712 1.00 71.81 84 ARG A N 1
ATOM 616 C CA . ARG A 1 84 ? 10.955 -9.477 -2.365 1.00 71.81 84 ARG A CA 1
ATOM 617 C C . ARG A 1 84 ? 10.234 -9.685 -3.694 1.00 71.81 84 ARG A C 1
ATOM 619 O O . ARG A 1 84 ? 10.706 -10.476 -4.496 1.00 71.81 84 ARG A O 1
ATOM 626 N N . THR A 1 85 ? 9.097 -9.027 -3.900 1.00 69.75 85 THR A N 1
ATOM 627 C CA . THR A 1 85 ? 8.259 -9.207 -5.094 1.00 69.75 85 THR A CA 1
ATOM 628 C C . THR A 1 85 ? 8.387 -8.063 -6.092 1.00 69.75 85 THR A C 1
ATOM 630 O O . THR A 1 85 ? 8.127 -8.269 -7.266 1.00 69.75 85 THR A O 1
ATOM 633 N N . THR A 1 86 ? 8.767 -6.866 -5.641 1.00 69.31 86 THR A N 1
ATOM 634 C CA . THR A 1 86 ? 8.930 -5.683 -6.495 1.00 69.31 86 THR A CA 1
ATOM 635 C C . THR A 1 86 ? 10.372 -5.577 -6.978 1.00 69.31 86 THR A C 1
ATOM 637 O O . THR A 1 86 ? 11.303 -5.448 -6.167 1.00 69.31 86 THR A O 1
ATOM 640 N N . HIS A 1 87 ? 10.551 -5.602 -8.299 1.00 73.00 87 HIS A N 1
ATOM 641 C CA . HIS A 1 87 ? 11.861 -5.478 -8.934 1.00 73.00 87 HIS A CA 1
ATOM 642 C C . HIS A 1 87 ? 12.519 -4.132 -8.607 1.00 73.00 87 HIS A C 1
ATOM 644 O O . HIS A 1 87 ? 11.857 -3.162 -8.234 1.00 73.00 87 HIS A O 1
ATOM 650 N N . ALA A 1 88 ? 13.852 -4.076 -8.688 1.00 67.81 88 ALA A N 1
ATOM 651 C CA . ALA A 1 88 ? 14.590 -2.865 -8.342 1.00 67.81 88 ALA A CA 1
ATOM 652 C C . ALA A 1 88 ? 14.197 -1.670 -9.206 1.00 67.81 88 ALA A C 1
ATOM 654 O O . ALA A 1 88 ? 13.973 -0.595 -8.650 1.00 67.81 88 ALA A O 1
ATOM 655 N N . GLU A 1 89 ? 13.998 -1.904 -10.502 1.00 67.56 89 GLU A N 1
ATOM 656 C CA . GLU A 1 89 ? 13.541 -0.891 -11.450 1.00 67.56 89 GLU A CA 1
ATOM 657 C C . GLU A 1 89 ? 12.141 -0.318 -11.154 1.00 67.56 89 GLU A C 1
ATOM 659 O O . GLU A 1 89 ? 11.868 0.841 -11.443 1.00 67.56 89 GLU A O 1
ATOM 664 N N . GLU A 1 90 ? 11.249 -1.085 -10.523 1.00 68.94 90 GLU A N 1
ATOM 665 C CA . GLU A 1 90 ? 9.886 -0.638 -10.194 1.00 68.94 90 GLU A CA 1
ATOM 666 C C . GLU A 1 90 ? 9.859 0.225 -8.927 1.00 68.94 90 GLU A C 1
ATOM 668 O O . GLU A 1 90 ? 8.911 0.971 -8.682 1.00 68.94 90 GLU A O 1
ATOM 673 N N . ARG A 1 91 ? 10.917 0.148 -8.110 1.00 62.00 91 ARG A N 1
ATOM 674 C CA . ARG A 1 91 ? 11.083 0.979 -6.911 1.00 62.00 91 ARG A CA 1
ATOM 675 C C . ARG A 1 91 ? 11.611 2.367 -7.251 1.00 62.00 91 ARG A C 1
ATOM 677 O O . ARG A 1 91 ? 11.194 3.329 -6.606 1.00 62.00 91 ARG A O 1
ATOM 684 N N . THR A 1 92 ? 12.483 2.478 -8.250 1.00 57.56 92 THR A N 1
ATOM 685 C CA . THR A 1 92 ? 12.981 3.761 -8.768 1.00 57.56 92 THR A CA 1
ATOM 686 C C . THR A 1 92 ? 11.884 4.572 -9.469 1.00 57.56 92 THR A C 1
ATOM 688 O O . THR A 1 92 ? 11.938 5.792 -9.435 1.00 57.56 92 THR A O 1
ATOM 691 N N . GLY A 1 93 ? 10.828 3.930 -9.983 1.00 55.00 93 GLY A N 1
ATOM 692 C CA . GLY A 1 93 ? 9.611 4.609 -10.460 1.00 55.00 93 GLY A CA 1
ATOM 693 C C . GLY A 1 93 ? 8.625 5.061 -9.364 1.00 55.00 93 GLY A C 1
ATOM 694 O O . GLY A 1 93 ? 7.606 5.670 -9.676 1.00 55.00 93 GLY A O 1
ATOM 695 N N . SER A 1 94 ? 8.879 4.764 -8.081 1.00 58.19 94 SER A N 1
ATOM 696 C CA . SER A 1 94 ? 8.045 5.243 -6.962 1.00 58.19 94 SER A CA 1
ATOM 697 C C . SER A 1 94 ? 8.397 6.682 -6.566 1.00 58.19 94 SER A C 1
ATOM 699 O O . SER A 1 94 ? 9.478 7.160 -6.899 1.00 58.19 94 SER A O 1
ATOM 701 N N . ALA A 1 95 ? 7.536 7.350 -5.785 1.00 49.78 95 ALA A N 1
ATOM 702 C CA . ALA A 1 95 ? 7.761 8.715 -5.284 1.00 49.78 95 ALA A CA 1
ATOM 703 C C . ALA A 1 95 ? 9.189 8.928 -4.742 1.00 49.78 95 ALA A C 1
ATOM 705 O O . ALA A 1 95 ? 9.825 9.924 -5.046 1.00 49.78 95 ALA A O 1
ATOM 706 N N . THR A 1 96 ? 9.745 7.951 -4.023 1.00 54.38 96 THR A N 1
ATOM 707 C CA . THR A 1 96 ? 11.123 7.993 -3.506 1.00 54.38 96 THR A CA 1
ATOM 708 C C . THR A 1 96 ? 12.230 7.985 -4.567 1.00 54.38 96 THR A C 1
ATOM 710 O O . THR A 1 96 ? 13.300 8.516 -4.298 1.00 54.38 96 THR A O 1
ATOM 713 N N . GLY A 1 97 ? 12.015 7.387 -5.740 1.00 52.66 97 GLY A N 1
ATOM 714 C CA . GLY A 1 97 ? 12.976 7.438 -6.847 1.00 52.66 97 GLY A CA 1
ATOM 715 C C . GLY A 1 97 ? 12.772 8.649 -7.762 1.00 52.66 97 GLY A C 1
ATOM 716 O O . GLY A 1 97 ? 13.750 9.170 -8.286 1.00 52.66 97 GLY A O 1
ATOM 717 N N . LEU A 1 98 ? 11.542 9.172 -7.838 1.00 54.75 98 LEU A N 1
ATOM 718 C CA . LEU A 1 98 ? 11.206 10.435 -8.512 1.00 54.75 98 LEU A CA 1
ATOM 719 C C . LEU A 1 98 ? 11.975 11.638 -7.940 1.00 54.75 98 LEU A C 1
ATOM 721 O O . LEU A 1 98 ? 12.306 12.558 -8.676 1.00 54.75 98 LEU A O 1
ATOM 725 N N . PHE A 1 99 ? 12.275 11.615 -6.639 1.00 57.38 99 PHE A N 1
ATOM 726 C CA . PHE A 1 99 ? 13.062 12.651 -5.957 1.00 57.38 99 PHE A CA 1
ATOM 727 C C . PHE A 1 99 ? 14.560 12.304 -5.826 1.00 57.38 99 PHE A C 1
ATOM 729 O O . PHE A 1 99 ? 15.296 13.047 -5.182 1.00 57.38 99 PHE A O 1
ATOM 736 N N . GLY A 1 100 ? 15.007 11.155 -6.354 1.00 50.97 100 GLY A N 1
ATOM 737 C CA . GLY A 1 100 ? 16.291 10.537 -5.996 1.00 50.97 100 GLY A CA 1
ATOM 738 C C . GLY A 1 100 ? 17.434 10.651 -7.009 1.00 50.97 100 GLY A C 1
ATOM 739 O O . GLY A 1 100 ? 18.571 10.390 -6.631 1.00 50.97 100 GLY A O 1
ATOM 740 N N . ALA A 1 101 ? 17.188 11.024 -8.263 1.00 48.56 101 ALA A N 1
ATOM 741 C CA . ALA A 1 101 ? 18.253 11.277 -9.234 1.00 48.56 101 ALA A CA 1
ATOM 742 C C . ALA A 1 101 ? 17.700 12.064 -10.426 1.00 48.56 101 ALA A C 1
ATOM 744 O O . ALA A 1 101 ? 16.986 11.510 -11.261 1.00 48.56 101 ALA A O 1
ATOM 745 N N . GLU A 1 102 ? 18.051 13.343 -10.527 1.00 46.03 102 GLU A N 1
ATOM 746 C CA . GLU A 1 102 ? 17.963 14.078 -11.789 1.00 46.03 102 GLU A CA 1
ATOM 747 C C . GLU A 1 102 ? 19.084 13.570 -12.706 1.00 46.03 102 GLU A C 1
ATOM 749 O O . GLU A 1 102 ? 20.180 14.120 -12.762 1.00 46.03 102 GLU A O 1
ATOM 754 N N . GLY A 1 103 ? 18.832 12.448 -13.378 1.00 50.19 103 GLY A N 1
ATOM 755 C CA . GLY A 1 103 ? 19.554 12.120 -14.599 1.00 50.19 103 GLY A CA 1
ATOM 756 C C . GLY A 1 103 ? 19.071 13.066 -15.693 1.00 50.19 103 GLY A C 1
ATOM 757 O O . GLY A 1 103 ? 17.864 13.201 -15.890 1.00 50.19 103 GLY A O 1
ATOM 758 N N . GLU A 1 104 ? 20.004 13.736 -16.365 1.00 51.62 104 GLU A N 1
ATOM 759 C CA . GLU A 1 104 ? 19.768 14.571 -17.544 1.00 51.62 104 GLU A CA 1
ATOM 760 C C . GLU A 1 104 ? 18.754 13.880 -18.473 1.00 51.62 104 GLU A C 1
ATOM 762 O O . GLU A 1 104 ? 18.972 12.750 -18.917 1.00 51.62 104 GLU A O 1
ATOM 767 N N . ALA A 1 105 ? 17.585 14.499 -18.664 1.00 59.91 105 ALA A N 1
ATOM 768 C CA . ALA A 1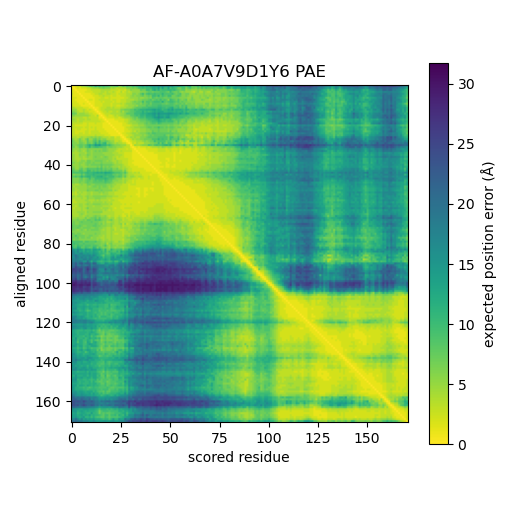 105 ? 16.479 13.872 -19.373 1.00 59.91 105 ALA A CA 1
ATOM 769 C C . ALA A 1 105 ? 16.920 13.550 -20.805 1.00 59.91 105 ALA A C 1
ATOM 771 O O . ALA A 1 105 ? 17.111 14.457 -21.615 1.00 59.91 105 ALA A O 1
ATOM 772 N N . ALA A 1 106 ? 17.090 12.259 -21.105 1.00 68.88 106 ALA A N 1
ATOM 773 C CA . ALA A 1 106 ? 17.476 11.817 -22.435 1.00 68.88 106 ALA A CA 1
ATOM 774 C C . ALA A 1 106 ? 16.511 12.414 -23.481 1.00 68.88 106 ALA A C 1
ATOM 776 O O . ALA A 1 106 ? 15.292 12.414 -23.253 1.00 68.88 106 ALA A O 1
ATOM 777 N N . PRO A 1 107 ? 17.028 12.937 -24.607 1.00 81.75 107 PRO A N 1
ATOM 778 C CA . PRO A 1 107 ? 16.193 13.517 -25.647 1.00 81.75 107 PRO A CA 1
ATOM 779 C C . PRO A 1 107 ? 15.180 12.481 -26.144 1.00 81.75 107 PRO A C 1
ATOM 781 O O . PRO A 1 107 ? 15.523 11.328 -26.410 1.00 81.75 107 PRO A O 1
ATOM 784 N N . ARG A 1 108 ? 13.911 12.889 -26.224 1.00 87.12 108 ARG A N 1
ATOM 785 C CA . ARG A 1 108 ? 12.808 12.043 -26.691 1.00 87.12 108 ARG A CA 1
ATOM 786 C C . ARG A 1 108 ? 12.560 12.308 -28.170 1.00 87.12 108 ARG A C 1
ATOM 788 O O . ARG A 1 108 ? 12.514 13.467 -28.570 1.00 87.12 108 ARG A O 1
ATOM 795 N N . ILE A 1 109 ? 12.344 11.243 -28.930 1.00 90.38 109 ILE A N 1
ATOM 796 C CA . ILE A 1 109 ? 11.973 11.298 -30.349 1.00 90.38 109 ILE A CA 1
ATOM 797 C C . ILE A 1 109 ? 10.510 10.891 -30.535 1.00 90.38 109 ILE A C 1
ATOM 799 O O . ILE A 1 109 ? 9.936 10.202 -29.685 1.00 90.38 109 ILE A O 1
ATOM 803 N N . SER A 1 110 ? 9.895 11.325 -31.634 1.00 90.88 110 SER A N 1
ATOM 804 C CA . SER A 1 110 ? 8.518 10.943 -31.966 1.00 90.88 110 SER A CA 1
ATOM 805 C C . SER A 1 110 ? 8.445 9.538 -32.587 1.00 90.88 110 SER A C 1
ATOM 807 O O . SER A 1 110 ? 9.444 8.980 -33.042 1.00 90.88 110 SER A O 1
ATOM 809 N N . LEU A 1 111 ? 7.239 8.959 -32.636 1.00 89.06 111 LEU A N 1
ATOM 810 C CA . LEU A 1 111 ? 6.989 7.690 -33.339 1.00 89.06 111 LEU A CA 1
ATOM 811 C C . LEU A 1 111 ? 7.314 7.790 -34.838 1.00 89.06 111 LEU A C 1
ATOM 813 O O . LEU A 1 111 ? 7.860 6.852 -35.413 1.00 89.06 111 LEU A O 1
ATOM 817 N N . GLU A 1 112 ? 6.998 8.929 -35.456 1.00 92.12 112 GLU A N 1
ATOM 818 C CA . GLU A 1 112 ? 7.275 9.194 -36.872 1.00 92.12 112 GLU A CA 1
ATOM 819 C C . GLU A 1 112 ? 8.781 9.275 -37.137 1.00 92.12 112 GLU A C 1
ATOM 821 O O . GLU A 1 112 ? 9.281 8.705 -38.105 1.00 92.12 112 GLU A O 1
ATOM 826 N N . GLU A 1 113 ? 9.516 9.926 -36.237 1.00 91.62 113 GLU A N 1
ATOM 827 C CA . GLU A 1 113 ? 10.970 10.036 -36.307 1.00 91.62 113 GLU A CA 1
ATOM 828 C C . GLU A 1 113 ? 11.644 8.672 -36.129 1.00 91.62 113 GLU A C 1
ATOM 830 O O . GLU A 1 113 ? 12.530 8.318 -36.905 1.00 91.62 113 GLU A O 1
ATOM 835 N N . LEU A 1 114 ? 11.174 7.853 -35.181 1.00 92.12 114 LEU A N 1
ATOM 836 C CA . LEU A 1 114 ? 11.653 6.478 -35.032 1.00 92.12 114 LEU A CA 1
ATOM 837 C C . LEU A 1 114 ? 11.394 5.646 -36.296 1.00 92.12 114 LEU A C 1
ATOM 839 O O . LEU A 1 114 ? 12.286 4.929 -36.745 1.00 92.12 114 LEU A O 1
ATOM 843 N N . ALA A 1 115 ? 10.209 5.755 -36.901 1.00 91.19 115 ALA A N 1
ATOM 844 C CA . ALA A 1 115 ? 9.898 5.052 -38.145 1.00 91.19 115 ALA A CA 1
ATOM 845 C C . ALA A 1 115 ? 10.819 5.489 -39.299 1.00 91.19 115 ALA A C 1
ATOM 847 O O . ALA A 1 115 ? 11.307 4.642 -40.050 1.00 91.19 115 ALA A O 1
ATOM 848 N N . ALA A 1 116 ? 11.111 6.789 -39.410 1.00 92.19 116 ALA A N 1
ATOM 849 C CA . ALA A 1 116 ? 12.045 7.317 -40.402 1.00 92.19 116 ALA A CA 1
ATOM 850 C C . ALA A 1 116 ? 13.480 6.808 -40.181 1.00 92.19 116 ALA A C 1
ATOM 852 O O . ALA A 1 116 ? 14.155 6.440 -41.142 1.00 92.19 116 ALA A O 1
ATOM 853 N N . LEU A 1 117 ? 13.933 6.731 -38.924 1.00 91.38 117 LEU A N 1
ATOM 854 C CA . LEU A 1 117 ? 15.245 6.183 -38.570 1.00 91.38 117 LEU A CA 1
ATOM 855 C C . LEU A 1 117 ? 15.356 4.690 -38.904 1.00 91.38 117 LEU A C 1
ATOM 857 O O . LEU A 1 117 ? 16.372 4.263 -39.447 1.00 91.38 117 LEU A O 1
ATOM 861 N N . LEU A 1 118 ? 14.312 3.904 -38.621 1.00 90.81 118 LEU A N 1
ATOM 862 C CA . LEU A 1 118 ? 14.273 2.470 -38.926 1.00 90.81 118 LEU A CA 1
ATOM 863 C C . LEU A 1 118 ? 14.283 2.179 -40.434 1.00 90.81 118 LEU A C 1
ATOM 865 O O . LEU A 1 118 ? 14.830 1.164 -40.851 1.00 90.81 118 LEU A O 1
ATOM 869 N N . ALA A 1 119 ? 13.709 3.066 -41.252 1.00 91.75 119 ALA A N 1
ATOM 870 C CA . ALA A 1 119 ? 13.729 2.958 -42.712 1.00 91.75 119 ALA A CA 1
ATOM 871 C C . ALA A 1 119 ? 15.025 3.496 -43.357 1.00 91.75 119 ALA A C 1
ATOM 873 O O . ALA A 1 119 ? 15.214 3.367 -44.569 1.00 91.75 119 ALA A O 1
ATOM 874 N N . GLY A 1 120 ? 15.895 4.137 -42.573 1.00 90.44 120 GLY A N 1
ATOM 875 C CA . GLY A 1 120 ? 17.129 4.754 -43.044 1.00 90.44 120 GLY A CA 1
ATOM 876 C C . GLY A 1 120 ? 18.266 3.757 -43.316 1.00 90.44 120 GLY A C 1
ATOM 877 O O . GLY A 1 120 ? 18.178 2.578 -42.983 1.00 90.44 120 GLY A O 1
ATOM 878 N N . PRO A 1 121 ? 19.389 4.230 -43.888 1.00 88.00 121 PRO A N 1
ATOM 879 C CA . PRO A 1 121 ? 20.543 3.386 -44.216 1.00 88.00 121 PRO A CA 1
ATOM 880 C C . PRO A 1 121 ? 21.297 2.856 -42.983 1.00 88.00 121 PRO A C 1
ATOM 882 O O . PRO A 1 121 ? 22.024 1.875 -43.097 1.00 88.00 121 PRO A O 1
ATOM 885 N N . ASN A 1 122 ? 21.129 3.499 -41.822 1.00 88.25 122 ASN A N 1
ATOM 886 C CA . ASN A 1 122 ? 21.753 3.129 -40.551 1.00 88.25 122 ASN A CA 1
ATOM 887 C C . ASN A 1 122 ? 20.673 3.064 -39.455 1.00 88.25 122 ASN A C 1
ATOM 889 O O . ASN A 1 122 ? 20.521 4.031 -38.702 1.00 88.25 122 ASN A O 1
ATOM 893 N N . PRO A 1 123 ? 19.881 1.979 -39.388 1.00 90.06 123 PRO A N 1
ATOM 894 C CA . PRO A 1 123 ? 18.806 1.869 -38.412 1.00 90.06 123 PRO A CA 1
ATOM 895 C C . PRO A 1 123 ? 19.362 1.800 -36.979 1.00 90.06 123 PRO A C 1
ATOM 897 O O . PRO A 1 123 ? 20.394 1.161 -36.746 1.00 90.06 123 PRO A O 1
ATOM 900 N N . PRO A 1 124 ? 18.699 2.441 -36.001 1.00 92.44 124 PRO A N 1
ATOM 901 C CA . PRO A 1 124 ? 19.125 2.392 -34.612 1.00 92.44 124 PRO A CA 1
ATOM 902 C C . PRO A 1 124 ? 18.840 1.023 -33.987 1.00 92.44 124 PRO A C 1
ATOM 904 O O . PRO A 1 124 ? 17.916 0.311 -34.378 1.00 92.44 124 PRO A O 1
ATOM 907 N N . ILE A 1 125 ? 19.579 0.695 -32.929 1.00 92.56 125 ILE A N 1
ATOM 908 C CA . ILE A 1 125 ? 19.246 -0.428 -32.054 1.00 92.56 125 ILE A CA 1
ATOM 909 C C . ILE A 1 125 ? 18.061 -0.012 -31.185 1.00 92.56 125 ILE A C 1
ATOM 911 O O . ILE A 1 125 ? 18.176 0.899 -30.360 1.00 92.56 125 ILE A O 1
ATOM 915 N N . VAL A 1 126 ? 16.932 -0.697 -31.345 1.00 93.94 126 VAL A N 1
ATOM 916 C CA . VAL A 1 126 ? 15.748 -0.479 -30.511 1.00 93.94 126 VAL A CA 1
ATOM 917 C C . VAL A 1 126 ? 15.877 -1.294 -29.229 1.00 93.94 126 VAL A C 1
ATOM 919 O O . VAL A 1 126 ? 16.038 -2.513 -29.272 1.00 93.94 126 VAL A O 1
ATOM 922 N N . LEU A 1 127 ? 15.800 -0.628 -28.081 1.00 93.88 127 LEU A N 1
ATOM 923 C CA . LEU A 1 127 ? 15.951 -1.235 -26.763 1.00 93.88 127 LEU A CA 1
ATOM 924 C C . LEU A 1 127 ? 14.617 -1.208 -26.008 1.00 93.88 127 LEU A C 1
ATOM 926 O O . LEU A 1 127 ? 14.110 -0.137 -25.679 1.00 93.88 127 LEU A O 1
ATOM 930 N N . ASP A 1 128 ? 14.063 -2.377 -25.692 1.00 93.38 128 ASP A N 1
ATOM 931 C CA . ASP A 1 128 ? 12.922 -2.487 -24.779 1.00 93.38 128 ASP A CA 1
ATOM 932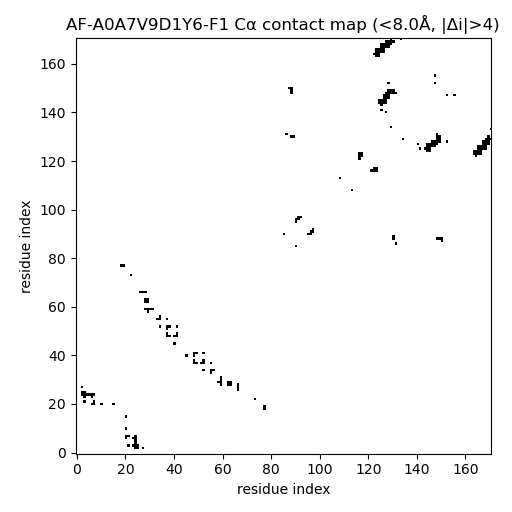 C C . ASP A 1 128 ? 13.438 -2.416 -23.340 1.00 93.38 128 ASP A C 1
ATOM 934 O O . ASP A 1 128 ? 13.960 -3.403 -22.808 1.00 93.38 128 ASP A O 1
ATOM 938 N N . VAL A 1 129 ? 13.268 -1.244 -22.724 1.00 92.31 129 VAL A N 1
ATOM 939 C CA . VAL A 1 129 ? 13.632 -0.966 -21.329 1.00 92.31 129 VAL A CA 1
ATOM 940 C C . VAL A 1 129 ? 12.405 -0.872 -20.424 1.00 92.31 129 VAL A C 1
ATOM 942 O O . VAL A 1 129 ? 12.441 -0.228 -19.377 1.00 92.31 129 VAL A O 1
ATOM 945 N N . ARG A 1 130 ? 11.284 -1.511 -20.788 1.00 91.50 130 ARG A N 1
ATOM 946 C CA . ARG A 1 130 ? 10.121 -1.596 -19.889 1.00 91.50 130 ARG A CA 1
ATOM 947 C C . ARG A 1 130 ? 10.499 -2.341 -18.614 1.00 91.50 130 ARG A C 1
ATOM 949 O O . ARG A 1 130 ? 11.268 -3.305 -18.652 1.00 91.50 130 ARG A O 1
ATOM 956 N N . THR A 1 131 ? 9.895 -1.974 -17.487 1.00 89.06 131 THR A N 1
ATOM 957 C CA . THR A 1 131 ? 10.032 -2.774 -16.258 1.00 89.06 131 THR A CA 1
ATOM 958 C C . THR A 1 131 ? 9.578 -4.219 -16.500 1.00 89.06 131 THR A C 1
ATOM 960 O O . THR A 1 131 ? 8.786 -4.490 -17.409 1.00 89.06 131 THR A O 1
ATOM 963 N N . ARG A 1 132 ? 10.081 -5.180 -15.716 1.00 88.75 132 ARG A N 1
ATOM 964 C CA . ARG A 1 132 ? 9.657 -6.589 -15.830 1.00 88.75 132 ARG A CA 1
ATOM 965 C C . ARG A 1 132 ? 8.131 -6.749 -15.754 1.00 88.75 132 ARG A C 1
ATOM 967 O O . ARG A 1 132 ? 7.563 -7.354 -16.656 1.00 88.75 132 ARG A O 1
ATOM 974 N N . SER A 1 133 ? 7.438 -6.104 -14.807 1.00 83.62 133 SER A N 1
ATOM 975 C CA . SER A 1 133 ? 5.970 -6.222 -14.735 1.00 83.62 133 SER A CA 1
ATOM 976 C C . SER A 1 133 ? 5.203 -5.563 -15.882 1.00 83.62 133 SER A C 1
ATOM 978 O O . SER A 1 133 ? 4.049 -5.923 -16.106 1.00 83.62 133 SER A O 1
ATOM 980 N N . GLN A 1 134 ? 5.760 -4.553 -16.554 1.00 86.31 134 GLN A N 1
ATOM 981 C CA . GLN A 1 134 ? 5.117 -3.943 -17.724 1.00 86.31 134 GLN A CA 1
ATOM 982 C C . GLN A 1 134 ? 5.246 -4.847 -18.941 1.00 86.31 134 GLN A C 1
ATOM 984 O O . GLN A 1 134 ? 4.254 -5.089 -19.617 1.00 86.31 134 GLN A O 1
ATOM 989 N N . TYR A 1 135 ? 6.437 -5.399 -19.157 1.00 89.44 135 TYR A N 1
ATOM 990 C CA . TYR A 1 135 ? 6.685 -6.373 -20.214 1.00 89.44 135 TYR A CA 1
ATOM 991 C C . TYR A 1 135 ? 5.804 -7.619 -20.072 1.00 89.44 135 TYR A C 1
ATOM 993 O O . TYR A 1 135 ? 5.217 -8.070 -21.046 1.00 89.44 135 TYR A O 1
ATOM 1001 N N . ASP A 1 136 ? 5.637 -8.127 -18.847 1.00 88.31 136 ASP A N 1
ATOM 1002 C CA . ASP A 1 136 ? 4.775 -9.287 -18.594 1.00 88.31 136 ASP A CA 1
ATOM 1003 C C . ASP A 1 136 ? 3.276 -8.980 -18.796 1.00 88.31 136 ASP A C 1
ATOM 1005 O O . ASP A 1 136 ? 2.482 -9.889 -19.040 1.00 88.31 136 ASP A O 1
ATOM 1009 N N . ARG A 1 137 ? 2.862 -7.711 -18.657 1.00 86.06 137 ARG A N 1
ATOM 1010 C CA . ARG A 1 137 ? 1.459 -7.279 -18.794 1.00 86.06 137 ARG A CA 1
ATOM 1011 C C . ARG A 1 137 ? 1.079 -6.879 -20.213 1.00 86.06 137 ARG A C 1
ATOM 1013 O O . ARG A 1 137 ? -0.088 -7.029 -20.569 1.00 86.06 137 ARG A O 1
ATOM 1020 N N . ASP A 1 138 ? 2.020 -6.341 -20.977 1.00 87.69 138 ASP A N 1
ATOM 1021 C CA . ASP A 1 138 ? 1.796 -5.851 -22.332 1.00 87.69 138 ASP A CA 1
ATOM 1022 C C . ASP A 1 138 ? 2.630 -6.661 -23.339 1.00 87.69 138 ASP A C 1
ATOM 1024 O O . ASP A 1 138 ? 3.840 -6.439 -23.462 1.00 87.69 138 ASP A O 1
ATOM 1028 N N . PRO A 1 139 ? 1.997 -7.584 -24.087 1.00 84.69 139 PRO A N 1
ATOM 1029 C CA . PRO A 1 139 ? 2.699 -8.433 -25.039 1.00 84.69 139 PRO A CA 1
ATOM 1030 C C . PRO A 1 139 ? 3.200 -7.667 -26.272 1.00 84.69 139 PRO A C 1
ATOM 1032 O O . PRO A 1 139 ? 3.989 -8.226 -27.033 1.00 84.69 139 PRO A O 1
ATOM 1035 N N . GLY A 1 140 ? 2.761 -6.419 -26.490 1.00 89.12 140 GLY A N 1
ATOM 1036 C CA . GLY A 1 140 ? 3.215 -5.591 -27.602 1.00 89.12 140 GLY A CA 1
ATOM 1037 C C . GLY A 1 140 ? 4.725 -5.359 -27.550 1.00 89.12 140 GLY A C 1
ATOM 1038 O O . GLY A 1 140 ? 5.281 -5.018 -26.504 1.00 89.12 140 GLY A O 1
ATOM 1039 N N . GLN A 1 141 ? 5.401 -5.573 -28.677 1.00 89.56 141 GLN A N 1
ATOM 1040 C CA . GLN A 1 141 ? 6.841 -5.362 -28.830 1.00 89.56 141 GLN A CA 1
ATOM 1041 C C . GLN A 1 141 ? 7.119 -4.758 -30.200 1.00 89.56 141 GLN A C 1
ATOM 1043 O O . GLN A 1 141 ? 6.452 -5.094 -31.181 1.00 89.56 141 GLN A O 1
ATOM 1048 N N . ILE A 1 142 ? 8.115 -3.876 -30.263 1.00 89.62 142 ILE A N 1
ATOM 1049 C CA . ILE A 1 142 ? 8.636 -3.409 -31.546 1.00 89.62 142 ILE A CA 1
ATOM 1050 C C . ILE A 1 142 ? 9.441 -4.571 -32.154 1.00 89.62 142 ILE A C 1
ATOM 1052 O O . ILE A 1 142 ? 10.279 -5.140 -31.444 1.00 89.62 142 ILE A O 1
ATOM 1056 N N . PRO A 1 143 ? 9.199 -4.957 -33.421 1.00 88.00 143 PRO A N 1
ATOM 1057 C CA . PRO A 1 143 ? 9.987 -5.987 -34.092 1.00 88.00 143 PRO A CA 1
ATOM 1058 C C . PRO A 1 143 ? 11.488 -5.696 -34.013 1.00 88.00 143 PRO A C 1
ATOM 1060 O O . PRO A 1 143 ? 11.896 -4.537 -34.039 1.00 88.00 143 PRO A O 1
ATOM 1063 N N . ASP A 1 144 ? 12.290 -6.749 -33.868 1.00 89.12 144 ASP A N 1
ATOM 1064 C CA . ASP A 1 144 ? 13.757 -6.686 -33.764 1.00 89.12 144 ASP A CA 1
ATOM 1065 C C . ASP A 1 144 ? 14.305 -5.881 -32.569 1.00 89.12 144 ASP A C 1
ATOM 1067 O O . ASP A 1 144 ? 15.513 -5.651 -32.462 1.00 89.12 144 ASP A O 1
ATOM 1071 N N . SER A 1 145 ? 13.444 -5.493 -31.621 1.00 92.75 145 SER A N 1
ATOM 1072 C CA . SER A 1 145 ? 13.893 -4.860 -30.383 1.00 92.75 145 SER A CA 1
ATOM 1073 C C . SER A 1 145 ? 14.662 -5.825 -29.480 1.00 92.75 145 SER A C 1
ATOM 1075 O O . SER A 1 145 ? 14.371 -7.018 -29.365 1.00 92.75 145 SER A O 1
ATOM 1077 N N . VAL A 1 146 ? 15.663 -5.279 -28.792 1.00 93.44 146 VAL A N 1
ATOM 1078 C CA . VAL A 1 146 ? 16.469 -6.001 -27.812 1.00 93.44 146 VAL A CA 1
ATOM 1079 C C . VAL A 1 146 ? 15.915 -5.719 -26.423 1.00 93.44 146 VAL A C 1
ATOM 1081 O O . VAL A 1 146 ? 15.878 -4.578 -25.965 1.00 93.44 146 VAL A O 1
ATOM 1084 N N . ARG A 1 147 ? 15.508 -6.772 -25.718 1.00 93.25 147 ARG A N 1
ATOM 1085 C CA . ARG A 1 147 ? 15.018 -6.670 -24.344 1.00 93.25 147 ARG A CA 1
ATOM 1086 C C . ARG A 1 147 ? 16.167 -6.480 -23.358 1.00 93.25 147 ARG A C 1
ATOM 1088 O O . ARG A 1 147 ? 16.982 -7.384 -23.178 1.00 93.25 147 ARG A O 1
ATOM 1095 N N . VAL A 1 148 ? 16.180 -5.353 -22.647 1.00 93.31 1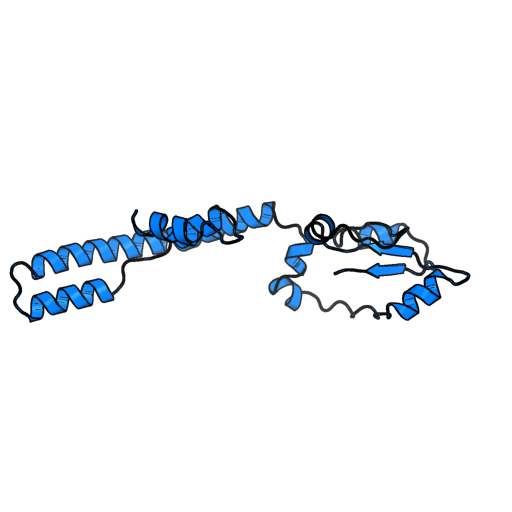48 VAL A N 1
ATOM 1096 C CA . VAL A 1 148 ? 17.134 -5.081 -21.562 1.00 93.31 148 VAL A CA 1
ATOM 1097 C C . VAL A 1 148 ? 16.403 -4.436 -20.395 1.00 93.31 148 VAL A C 1
ATOM 1099 O O . VAL A 1 148 ? 15.910 -3.322 -20.496 1.00 93.31 148 VAL A O 1
ATOM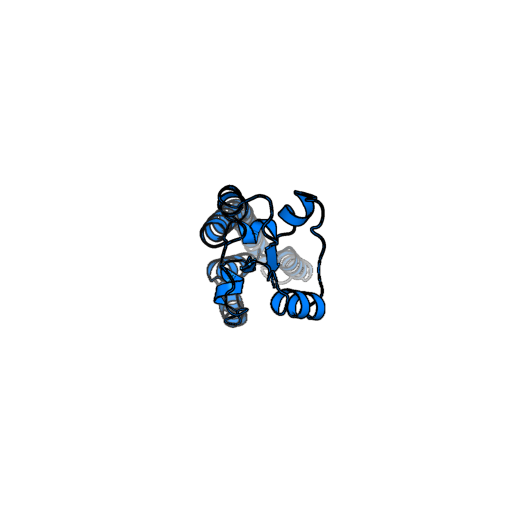 1102 N N . ALA A 1 149 ? 16.339 -5.133 -19.260 1.00 90.19 149 ALA A N 1
ATOM 1103 C CA . ALA A 1 149 ? 15.718 -4.574 -18.062 1.00 90.19 149 ALA A CA 1
ATOM 1104 C C . ALA A 1 149 ? 16.445 -3.282 -17.616 1.00 90.19 149 ALA A C 1
ATOM 1106 O O . ALA A 1 149 ? 17.667 -3.204 -17.773 1.00 90.19 149 ALA A O 1
ATOM 1107 N N . PRO A 1 150 ? 15.742 -2.286 -17.035 1.00 87.56 150 PRO A N 1
ATOM 1108 C CA . PRO A 1 150 ? 16.347 -1.000 -16.667 1.00 87.56 150 PRO A CA 1
ATOM 1109 C C . PRO A 1 150 ? 17.598 -1.120 -15.789 1.00 87.56 150 PRO A C 1
ATOM 1111 O O . PRO A 1 150 ? 18.562 -0.386 -15.975 1.00 87.56 150 PRO A O 1
ATOM 1114 N N . ASP A 1 151 ? 17.615 -2.092 -14.873 1.00 85.00 151 ASP A N 1
ATOM 1115 C CA . ASP A 1 151 ? 18.737 -2.385 -13.972 1.00 85.00 151 ASP A CA 1
ATOM 1116 C C . ASP A 1 151 ? 19.969 -2.989 -14.675 1.00 85.00 151 ASP A C 1
ATOM 1118 O O . ASP A 1 151 ? 21.019 -3.157 -14.055 1.00 85.00 151 ASP A O 1
ATOM 1122 N N . LYS A 1 152 ? 19.852 -3.322 -15.964 1.00 89.31 152 LYS A N 1
ATOM 1123 C CA . LYS A 1 152 ? 20.891 -3.936 -16.801 1.00 89.31 152 LYS A CA 1
ATOM 1124 C C . LYS A 1 152 ? 21.362 -3.054 -17.955 1.00 89.31 152 LYS A C 1
ATOM 1126 O O . LYS A 1 152 ? 22.283 -3.455 -18.664 1.00 89.31 152 LYS A O 1
ATOM 1131 N N . VAL A 1 153 ? 20.792 -1.860 -18.134 1.00 88.19 153 VAL A N 1
ATOM 1132 C CA . VAL A 1 153 ? 21.117 -0.968 -19.263 1.00 88.19 153 VAL A CA 1
ATOM 1133 C C . VAL A 1 153 ? 22.580 -0.527 -19.239 1.00 88.19 153 VAL A C 1
ATOM 1135 O O . VAL A 1 153 ? 23.254 -0.611 -20.262 1.00 88.19 153 VAL A O 1
ATOM 1138 N N . GLU A 1 154 ? 23.110 -0.130 -18.080 1.00 86.69 154 GLU A N 1
ATOM 1139 C CA . GLU A 1 154 ? 24.522 0.264 -17.957 1.00 86.69 154 GLU A CA 1
ATOM 1140 C C . GLU A 1 154 ? 25.476 -0.901 -18.253 1.00 86.69 154 GLU A C 1
ATOM 1142 O O . GLU A 1 154 ? 26.497 -0.737 -18.919 1.00 86.69 154 GLU A O 1
ATOM 1147 N N . GLU A 1 155 ? 25.136 -2.103 -17.780 1.00 89.25 155 GLU A N 1
ATOM 1148 C CA . GLU A 1 155 ? 25.917 -3.311 -18.041 1.00 89.25 155 GLU A CA 1
ATOM 1149 C C . GLU A 1 155 ? 25.934 -3.644 -19.535 1.00 89.25 155 GLU A C 1
ATOM 1151 O O . GLU A 1 155 ? 27.003 -3.894 -20.088 1.00 89.25 155 GLU A O 1
ATOM 1156 N N . TRP A 1 156 ? 24.770 -3.575 -20.182 1.00 89.88 156 TRP A N 1
ATOM 1157 C CA . TRP A 1 156 ? 24.614 -3.776 -21.618 1.00 89.88 156 TRP A CA 1
ATOM 1158 C C . TRP A 1 156 ? 25.385 -2.732 -22.440 1.00 89.88 156 TRP A C 1
ATOM 1160 O O . TRP A 1 156 ? 26.055 -3.082 -23.411 1.00 89.88 156 TRP A O 1
ATOM 1170 N N . ALA A 1 157 ? 25.363 -1.463 -22.021 1.00 87.69 157 ALA A N 1
ATOM 1171 C CA . ALA A 1 157 ? 26.027 -0.368 -22.726 1.00 87.69 157 ALA A CA 1
ATOM 1172 C C . ALA A 1 157 ? 27.561 -0.488 -22.725 1.00 87.69 157 ALA A C 1
ATOM 1174 O O . ALA A 1 157 ? 28.206 -0.083 -23.690 1.00 87.69 157 ALA A O 1
ATOM 1175 N N . ARG A 1 158 ? 28.168 -1.085 -21.686 1.00 87.62 158 ARG A N 1
ATOM 1176 C CA . ARG A 1 158 ? 29.634 -1.269 -21.605 1.00 87.62 158 ARG A CA 1
ATOM 1177 C C . ARG A 1 158 ? 30.213 -2.155 -22.711 1.00 87.62 158 ARG A C 1
ATOM 1179 O O . ARG A 1 158 ? 31.399 -2.038 -23.001 1.00 87.62 158 ARG A O 1
ATOM 1186 N N . GLY A 1 159 ? 29.407 -3.034 -23.305 1.00 81.88 159 GLY A N 1
ATOM 1187 C CA . GLY A 1 159 ? 29.829 -3.925 -24.390 1.00 81.88 159 GLY A CA 1
ATOM 1188 C C . GLY A 1 159 ? 29.667 -3.344 -25.798 1.00 81.88 159 GLY A C 1
ATOM 1189 O O . GLY A 1 159 ? 29.959 -4.045 -26.764 1.00 81.88 159 GLY A O 1
ATOM 1190 N N . ARG A 1 160 ? 29.170 -2.108 -25.934 1.00 83.25 160 ARG A N 1
ATOM 1191 C CA . ARG A 1 160 ? 28.820 -1.492 -27.223 1.00 83.25 160 ARG A CA 1
ATOM 1192 C C . ARG A 1 160 ? 29.908 -0.553 -27.733 1.00 83.25 160 ARG A C 1
ATOM 1194 O O . ARG A 1 160 ? 30.690 0.017 -26.970 1.00 83.25 160 ARG A O 1
ATOM 1201 N N . SER A 1 161 ? 29.941 -0.379 -29.049 1.00 78.31 161 SER A N 1
ATOM 1202 C CA . SER A 1 161 ? 30.879 0.531 -29.701 1.00 78.31 161 SER A CA 1
ATOM 1203 C C . SER A 1 161 ? 30.382 1.979 -29.613 1.00 78.31 161 SER A C 1
ATOM 1205 O O . SER A 1 161 ? 29.185 2.255 -29.707 1.00 78.31 161 SER A O 1
ATOM 1207 N N . LYS A 1 162 ? 31.299 2.939 -29.426 1.00 71.44 162 LYS A N 1
ATOM 1208 C CA . LYS A 1 162 ? 30.960 4.370 -29.468 1.00 71.44 162 LYS A CA 1
ATOM 1209 C C . LYS A 1 162 ? 30.645 4.754 -30.919 1.00 71.44 162 LYS A C 1
ATOM 1211 O O . LYS A 1 162 ? 31.564 4.984 -31.697 1.00 71.44 162 LYS A O 1
ATOM 1216 N N . GLY A 1 163 ? 29.363 4.782 -31.277 1.00 72.12 163 GLY A N 1
ATOM 1217 C CA . GLY A 1 163 ? 28.893 5.111 -32.629 1.00 72.12 163 GLY A CA 1
ATOM 1218 C C . GLY A 1 163 ? 27.550 4.479 -33.002 1.00 72.12 163 GLY A C 1
ATOM 1219 O O . GLY A 1 163 ? 26.900 4.955 -33.925 1.00 72.12 163 GLY A O 1
ATOM 1220 N N . GLU A 1 164 ? 27.107 3.449 -32.275 1.00 83.38 164 GLU A N 1
ATOM 1221 C CA . GLU A 1 164 ? 25.787 2.839 -32.471 1.00 83.38 164 GLU A CA 1
ATOM 1222 C C . GLU A 1 164 ? 24.681 3.763 -31.929 1.00 83.38 164 GLU A C 1
ATOM 1224 O O . GLU A 1 164 ? 24.672 4.116 -30.748 1.00 83.38 164 GLU A O 1
ATOM 1229 N N . THR A 1 165 ? 23.731 4.154 -32.783 1.00 88.44 165 THR A N 1
ATOM 1230 C CA . THR A 1 165 ? 22.528 4.873 -32.345 1.00 88.44 165 THR A CA 1
ATOM 1231 C C . THR A 1 165 ? 21.605 3.901 -31.620 1.00 88.44 165 THR A C 1
ATOM 1233 O O . THR A 1 165 ? 21.245 2.858 -32.164 1.00 88.44 165 THR A O 1
ATOM 1236 N N . VAL A 1 166 ? 21.207 4.240 -30.394 1.00 90.88 166 VAL A N 1
ATOM 1237 C CA . VAL A 1 166 ? 20.299 3.428 -29.576 1.00 90.88 166 VAL A CA 1
ATOM 1238 C C . VAL A 1 166 ? 19.051 4.242 -29.277 1.00 90.88 166 VAL A C 1
ATOM 1240 O O . VAL A 1 166 ? 19.146 5.370 -28.798 1.00 90.88 166 VAL A O 1
ATOM 1243 N N . VAL A 1 167 ? 17.885 3.653 -29.525 1.00 92.25 167 VAL A N 1
ATOM 1244 C CA . VAL A 1 167 ? 16.593 4.215 -29.129 1.00 92.25 167 VAL A CA 1
ATOM 1245 C C . VAL A 1 167 ? 15.975 3.284 -28.102 1.00 92.25 167 VAL A C 1
ATOM 1247 O O . VAL A 1 167 ? 15.621 2.152 -28.416 1.00 92.25 167 VAL A O 1
ATOM 1250 N N . ALA A 1 168 ? 15.840 3.758 -26.868 1.00 92.19 168 ALA A N 1
ATOM 1251 C CA . ALA A 1 168 ? 15.187 3.009 -25.806 1.00 92.19 168 ALA A CA 1
ATOM 1252 C C . ALA A 1 168 ? 13.709 3.401 -25.697 1.00 92.19 168 ALA A C 1
ATOM 1254 O O . ALA A 1 168 ? 13.383 4.587 -25.747 1.00 92.19 168 ALA A O 1
ATOM 1255 N N . TYR A 1 169 ? 12.823 2.422 -25.505 1.00 91.06 169 TYR A N 1
ATOM 1256 C CA . TYR A 1 169 ? 11.411 2.670 -25.226 1.00 91.06 169 TYR A CA 1
ATOM 1257 C C . TYR A 1 169 ? 10.972 2.037 -23.906 1.00 91.06 169 TYR A C 1
ATOM 1259 O O . TYR A 1 169 ? 11.389 0.942 -23.520 1.00 91.06 169 TYR A O 1
ATOM 1267 N N . CYS A 1 170 ? 10.086 2.749 -23.223 1.00 87.44 170 CYS A N 1
ATOM 1268 C CA . CYS A 1 170 ? 9.329 2.282 -22.075 1.00 87.44 170 CYS A CA 1
ATOM 1269 C C . CYS A 1 170 ? 7.854 2.681 -22.250 1.00 87.44 170 CYS A C 1
ATOM 1271 O O . CYS A 1 170 ? 7.518 3.449 -23.152 1.00 87.44 170 CYS A O 1
ATOM 1273 N N . THR A 1 171 ? 6.983 2.127 -21.410 1.00 72.81 171 THR A N 1
ATOM 1274 C CA . THR A 1 171 ? 5.529 2.379 -21.377 1.00 72.81 171 THR A CA 1
ATOM 1275 C C . THR A 1 171 ? 5.123 2.997 -20.056 1.00 72.81 171 THR A C 1
ATOM 1277 O O . THR A 1 171 ? 5.786 2.652 -19.050 1.00 72.81 171 THR A O 1
#

Nearest PDB structures (foldseek):
  5ve3-assembly2_A  TM=6.796E-01  e=3.672E-02  Paraburkholderia phytofirmans PsJN
  5ve5-assembly3_C  TM=7.738E-01  e=9.803E-02  Paraburkholderia phytofirmans PsJN
  5ve5-assembly2_B  TM=7.726E-01  e=2.958E-01  Paraburkholderia phytofirmans PsJN
  3gk5-assembly1_A  TM=6.875E-01  e=2.461E-01  Thermoplasma volcanium GSS1
  5ve4-assembly2_B  TM=7.673E-01  e=8.927E-01  Paraburkholderia phytofirmans PsJN